Protein AF-A0A4R6GPU8-F1 (afdb_monomer_lite)

Secondary structure (DSSP, 8-state):
-----HHHHHHHHHHHHHHHH---GGGSGGGGTPPPGGGPPP---SS--THHHHHHHHTTT--

Structure (mmCIF, N/CA/C/O backbone):
data_AF-A0A4R6GPU8-F1
#
_entry.id   AF-A0A4R6GPU8-F1
#
loop_
_atom_site.group_PDB
_atom_site.id
_atom_site.type_symbol
_atom_site.label_atom_id
_atom_site.label_alt_id
_atom_site.label_comp_id
_atom_site.label_asym_id
_atom_site.label_entity_id
_atom_site.label_seq_id
_atom_site.pdbx_PDB_ins_code
_atom_site.Cartn_x
_atom_site.Cartn_y
_atom_site.Cartn_z
_atom_site.occupancy
_atom_site.B_iso_or_equiv
_atom_site.auth_seq_id
_atom_site.auth_comp_id
_atom_site.auth_asym_id
_atom_site.auth_atom_id
_atom_site.pdbx_PDB_model_num
ATOM 1 N N . MET A 1 1 ? -40.481 -3.783 31.296 1.00 50.56 1 MET A N 1
ATOM 2 C CA . MET A 1 1 ? -39.281 -3.028 30.862 1.00 50.56 1 MET A CA 1
ATOM 3 C C . MET A 1 1 ? -38.071 -3.949 30.936 1.00 50.56 1 MET A C 1
ATOM 5 O O . MET A 1 1 ? -37.900 -4.626 31.941 1.00 50.56 1 MET A O 1
ATOM 9 N N . LYS A 1 2 ? -37.286 -4.074 29.860 1.00 58.69 2 LYS A N 1
ATOM 10 C CA . LYS A 1 2 ? -36.143 -5.002 29.804 1.00 58.69 2 LYS A CA 1
ATOM 11 C C . LYS A 1 2 ? -34.989 -4.384 30.608 1.00 58.69 2 LYS A C 1
ATOM 13 O O . LYS A 1 2 ? -34.431 -3.380 30.184 1.00 58.69 2 LYS A O 1
ATOM 18 N N . ASN A 1 3 ? -34.664 -4.946 31.772 1.00 69.62 3 ASN A N 1
ATOM 19 C CA . ASN A 1 3 ? -33.568 -4.456 32.614 1.00 69.62 3 ASN A CA 1
ATOM 20 C C . ASN A 1 3 ? -32.223 -4.629 31.889 1.00 69.62 3 ASN A C 1
ATOM 22 O O . ASN A 1 3 ? -31.721 -5.745 31.735 1.00 69.62 3 ASN A O 1
ATOM 26 N N . ILE A 1 4 ? -31.635 -3.524 31.426 1.00 75.75 4 ILE A N 1
ATOM 27 C CA . ILE A 1 4 ? -30.291 -3.526 30.845 1.00 75.75 4 ILE A CA 1
ATOM 28 C C . ILE A 1 4 ? -29.285 -3.536 31.998 1.00 75.75 4 ILE A C 1
ATOM 30 O O . ILE A 1 4 ? -29.059 -2.535 32.670 1.00 75.75 4 ILE A O 1
ATOM 34 N N . SER A 1 5 ? -28.670 -4.694 32.238 1.00 85.69 5 SER A N 1
ATOM 35 C CA . SER A 1 5 ? -27.567 -4.816 33.194 1.00 85.69 5 SER A CA 1
ATOM 36 C C . SER A 1 5 ? -26.338 -4.051 32.689 1.00 85.69 5 SER A C 1
ATOM 38 O O . SER A 1 5 ? -25.927 -4.239 31.541 1.00 8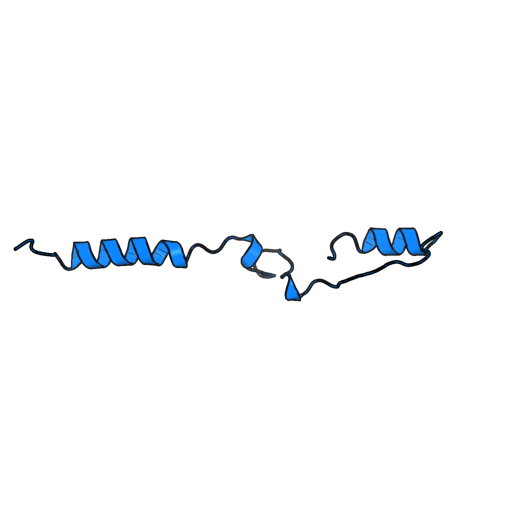5.69 5 SER A O 1
ATOM 40 N N . ARG A 1 6 ? -25.698 -3.254 33.560 1.00 85.50 6 ARG A N 1
ATOM 41 C CA . ARG A 1 6 ? -24.449 -2.513 33.267 1.00 85.50 6 ARG A CA 1
ATOM 42 C C . ARG A 1 6 ? -23.375 -3.418 32.657 1.00 85.50 6 ARG A C 1
ATOM 44 O O . ARG A 1 6 ? -22.702 -3.027 31.714 1.00 85.50 6 ARG A O 1
ATOM 51 N N . ARG A 1 7 ? -23.277 -4.667 33.128 1.00 83.69 7 ARG A N 1
ATOM 52 C CA . ARG A 1 7 ? -22.349 -5.674 32.588 1.00 83.69 7 ARG A CA 1
ATOM 53 C C . ARG A 1 7 ? -22.657 -6.010 31.130 1.00 83.69 7 ARG A C 1
ATOM 55 O O . ARG A 1 7 ? -21.737 -6.167 30.339 1.00 83.69 7 ARG A O 1
ATOM 62 N N . LYS A 1 8 ? -23.937 -6.116 30.766 1.00 82.75 8 LYS A N 1
ATOM 63 C CA . LYS A 1 8 ? -24.367 -6.406 29.392 1.00 82.75 8 LYS A CA 1
ATOM 64 C C . LYS A 1 8 ? -24.121 -5.212 28.469 1.00 82.75 8 LYS A C 1
ATOM 66 O O . LYS A 1 8 ? -23.694 -5.424 27.342 1.00 82.75 8 LYS A O 1
ATOM 71 N N . PHE A 1 9 ? -24.316 -3.992 28.971 1.00 85.06 9 PHE A N 1
ATOM 72 C CA . PHE A 1 9 ? -23.983 -2.762 28.251 1.00 85.06 9 PHE A CA 1
ATOM 73 C C . PHE A 1 9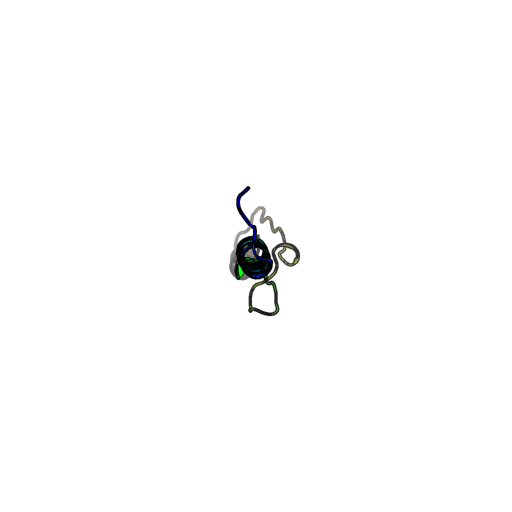 ? -22.478 -2.654 27.983 1.00 85.06 9 PHE A C 1
ATOM 75 O O . PHE A 1 9 ? -22.091 -2.565 26.827 1.00 85.06 9 PHE A O 1
ATOM 82 N N . VAL A 1 10 ? -21.638 -2.782 29.017 1.00 86.50 10 VAL A N 1
ATOM 83 C CA . VAL A 1 10 ? -20.170 -2.739 28.881 1.00 86.50 10 VAL A CA 1
ATOM 84 C C . VAL A 1 10 ? -19.657 -3.849 27.963 1.00 86.50 10 VAL A C 1
ATOM 86 O O . VAL A 1 10 ? -18.778 -3.616 27.146 1.00 86.50 10 VAL A O 1
ATOM 89 N N . LYS A 1 11 ? -20.219 -5.061 28.050 1.00 83.06 11 LYS A N 1
ATOM 90 C CA . LYS A 1 11 ? -19.820 -6.171 27.174 1.00 83.06 11 LYS A CA 1
ATOM 91 C C . LYS A 1 11 ? -20.199 -5.908 25.713 1.00 83.06 11 LYS A C 1
ATOM 93 O O . LYS A 1 11 ? -19.421 -6.229 24.824 1.00 83.06 11 LYS A O 1
ATOM 98 N N . ALA A 1 12 ? -21.367 -5.313 25.471 1.00 82.62 12 ALA A N 1
ATOM 99 C CA . ALA A 1 12 ? -21.812 -4.943 24.131 1.00 82.62 12 ALA A CA 1
ATOM 100 C C . ALA A 1 12 ? -20.980 -3.791 23.546 1.00 82.62 12 ALA A C 1
ATOM 102 O O . ALA A 1 12 ? -20.566 -3.876 22.393 1.00 82.62 12 ALA A O 1
ATOM 103 N N . THR A 1 13 ? -20.680 -2.754 24.333 1.00 80.69 13 THR A N 1
ATOM 104 C CA . THR A 1 13 ? -19.841 -1.634 23.885 1.00 80.69 13 THR A CA 1
ATOM 105 C C . THR A 1 13 ? -18.378 -2.029 23.720 1.00 80.69 13 THR A C 1
ATOM 107 O O . THR A 1 13 ? -17.747 -1.563 22.780 1.00 80.69 13 THR A O 1
ATOM 110 N N . ALA A 1 14 ? -17.842 -2.928 24.548 1.00 78.44 14 ALA A N 1
ATOM 111 C CA . ALA A 1 14 ? -16.491 -3.463 24.376 1.00 78.44 14 ALA A CA 1
ATOM 112 C C . ALA A 1 14 ? -16.358 -4.291 23.087 1.00 78.44 14 ALA A C 1
ATOM 114 O O . ALA A 1 14 ? -15.393 -4.120 22.350 1.00 78.44 14 ALA A O 1
ATOM 115 N N . LEU A 1 15 ? -17.342 -5.143 22.778 1.00 76.06 15 LEU A N 1
ATOM 116 C CA . LEU A 1 15 ? -17.381 -5.895 21.517 1.00 76.06 15 LEU A CA 1
ATOM 117 C C . LEU A 1 15 ? -17.516 -4.976 20.298 1.00 76.06 15 LEU A C 1
ATOM 119 O O . LEU A 1 15 ? -16.813 -5.167 19.310 1.00 76.06 15 LEU A O 1
ATOM 123 N N . ALA A 1 16 ? -18.382 -3.963 20.374 1.00 74.31 16 ALA A N 1
ATOM 124 C CA . ALA A 1 16 ? -18.534 -2.982 19.303 1.00 74.31 16 ALA A CA 1
ATOM 125 C C . ALA A 1 16 ? -17.273 -2.111 19.129 1.00 74.31 16 ALA A C 1
ATOM 127 O O . ALA A 1 16 ? -16.874 -1.827 18.006 1.00 74.31 16 ALA A O 1
ATOM 128 N N . GLY A 1 17 ? -16.618 -1.724 20.227 1.00 72.94 17 GLY A N 1
ATOM 129 C CA . GLY A 1 17 ? -15.383 -0.938 20.223 1.00 72.94 17 GLY A CA 1
ATOM 130 C C . GLY A 1 17 ? -14.175 -1.715 19.702 1.00 72.94 17 GLY A C 1
ATOM 131 O O . GLY A 1 17 ? -13.348 -1.151 18.989 1.00 72.94 17 GLY A O 1
ATOM 132 N N . ALA A 1 18 ? -14.107 -3.020 19.983 1.00 66.56 18 ALA A N 1
ATOM 133 C CA . ALA A 1 18 ? -13.037 -3.879 19.489 1.00 66.56 18 ALA A CA 1
ATOM 134 C C . ALA A 1 18 ? -12.963 -3.865 17.954 1.00 66.56 18 ALA A C 1
ATOM 136 O O . ALA A 1 18 ? -11.867 -3.786 17.407 1.00 66.56 18 ALA A O 1
ATOM 137 N N . ALA A 1 19 ? -14.103 -3.829 17.258 1.00 64.44 19 ALA A N 1
ATOM 138 C CA . ALA A 1 19 ? -14.141 -3.748 15.797 1.00 64.44 19 ALA A CA 1
ATOM 139 C C . ALA A 1 19 ? -13.450 -2.489 15.237 1.00 64.44 19 ALA A C 1
ATOM 141 O O . ALA A 1 19 ? -12.806 -2.566 14.197 1.00 64.44 19 ALA A O 1
ATOM 142 N N . PHE A 1 20 ? -13.513 -1.355 15.942 1.00 65.50 20 PHE A N 1
ATOM 143 C CA . PHE A 1 20 ? -12.813 -0.126 15.543 1.00 65.50 20 PHE A CA 1
ATOM 144 C C . PHE A 1 20 ? -11.317 -0.145 15.883 1.00 65.50 20 PHE A C 1
ATOM 146 O O . PHE A 1 20 ? -10.552 0.627 15.315 1.00 65.50 20 PHE A O 1
ATOM 153 N N . SER A 1 21 ? -10.894 -1.022 16.798 1.00 66.88 21 SER A N 1
ATOM 154 C CA . SER A 1 21 ? -9.481 -1.199 17.155 1.00 66.88 21 SER A CA 1
ATOM 155 C C . SER A 1 21 ? -8.744 -2.222 16.286 1.00 66.88 21 SER A C 1
ATOM 157 O O . SER A 1 21 ? -7.515 -2.238 16.289 1.00 66.88 21 SER A O 1
ATOM 159 N N . VAL A 1 22 ? -9.459 -3.066 15.529 1.00 71.31 22 VAL A N 1
ATOM 160 C CA . VAL A 1 22 ? -8.829 -4.005 14.589 1.00 71.31 22 VAL A CA 1
ATOM 161 C C . VAL A 1 22 ? -8.534 -3.278 13.281 1.00 71.31 22 VAL A C 1
ATOM 163 O O . VAL A 1 22 ? -9.315 -3.306 12.333 1.00 71.31 22 VAL A O 1
ATOM 166 N N . VAL A 1 23 ? -7.383 -2.613 13.235 1.00 66.81 23 VAL A N 1
ATOM 167 C CA . VAL A 1 23 ? -6.809 -2.087 11.992 1.00 66.81 23 VAL A CA 1
ATOM 168 C C . VAL A 1 23 ? -5.971 -3.176 11.307 1.00 66.81 23 VAL A C 1
ATOM 170 O O . VAL A 1 23 ? -5.204 -3.862 11.987 1.00 66.81 23 VAL A O 1
ATOM 173 N N . PRO A 1 24 ? -6.087 -3.364 9.977 1.00 69.31 24 PRO A N 1
ATOM 174 C CA . PRO A 1 24 ? -5.254 -4.312 9.238 1.00 69.31 24 PRO A CA 1
ATOM 175 C C . PRO A 1 24 ? -3.758 -4.041 9.447 1.00 69.31 24 PRO A C 1
ATOM 177 O O . PRO A 1 24 ? -3.332 -2.885 9.455 1.00 69.31 24 PRO A O 1
ATOM 180 N N . SER A 1 25 ? -2.940 -5.094 9.554 1.00 65.69 25 SER A N 1
ATOM 181 C CA . SER A 1 25 ? -1.486 -4.980 9.775 1.00 65.69 25 SER A CA 1
ATOM 182 C C . SER A 1 25 ? -0.774 -4.154 8.700 1.00 65.69 25 SER A C 1
ATOM 184 O O . SER A 1 25 ? 0.177 -3.442 9.010 1.00 65.69 25 SER A O 1
ATOM 186 N N . THR A 1 26 ? -1.284 -4.161 7.465 1.00 64.69 26 THR A N 1
ATOM 187 C CA . THR A 1 26 ? -0.801 -3.328 6.351 1.00 64.69 26 THR A CA 1
ATOM 188 C C . THR A 1 26 ? -0.849 -1.826 6.659 1.00 64.69 26 THR A C 1
ATOM 190 O O . THR A 1 26 ? -0.055 -1.067 6.111 1.00 64.69 26 THR A O 1
ATOM 193 N N . VAL A 1 27 ? -1.749 -1.384 7.545 1.00 65.31 27 VAL A N 1
ATOM 194 C CA . VAL A 1 27 ? -1.904 0.029 7.939 1.00 65.31 27 VAL A CA 1
ATOM 195 C C . VAL A 1 27 ? -0.967 0.405 9.094 1.00 65.31 27 VAL A C 1
ATOM 197 O O . VAL A 1 27 ? -0.691 1.584 9.297 1.00 65.31 27 VAL A O 1
ATOM 200 N N . MET A 1 28 ? -0.414 -0.565 9.833 1.00 67.75 28 MET A N 1
ATOM 201 C CA . MET A 1 28 ? 0.375 -0.299 11.047 1.00 67.75 28 MET A CA 1
ATOM 202 C C . MET A 1 28 ? 1.817 0.201 10.799 1.00 67.75 28 MET A C 1
ATOM 204 O O . MET A 1 28 ? 2.605 0.327 11.736 1.00 67.75 28 MET A O 1
ATOM 208 N N . GLY A 1 29 ? 2.157 0.571 9.562 1.00 65.69 29 GLY A N 1
ATOM 209 C CA . GLY A 1 29 ? 3.377 1.311 9.225 1.00 65.69 29 GLY A CA 1
ATOM 210 C C . GLY A 1 29 ? 4.695 0.616 9.602 1.00 65.69 29 GLY A C 1
ATOM 211 O O . GLY A 1 29 ? 4.768 -0.599 9.810 1.00 65.69 29 GLY A O 1
ATOM 212 N N . LYS A 1 30 ? 5.767 1.419 9.687 1.00 61.41 30 LYS A N 1
ATOM 213 C CA . LYS A 1 30 ? 7.166 0.960 9.812 1.00 61.41 30 LYS A CA 1
ATOM 214 C C . LYS A 1 30 ? 7.428 0.057 11.021 1.00 61.41 30 LYS A C 1
ATOM 216 O O . LYS A 1 30 ? 8.286 -0.816 10.941 1.00 61.41 30 LYS A O 1
ATOM 221 N N . SER A 1 31 ? 6.675 0.219 12.114 1.00 66.69 31 SER A N 1
ATOM 222 C CA . SER A 1 31 ? 6.863 -0.566 13.344 1.00 66.69 31 SER A CA 1
ATOM 223 C C . SER A 1 31 ? 6.549 -2.061 13.181 1.00 66.69 31 SER A C 1
ATOM 225 O O . SER A 1 31 ? 6.961 -2.855 14.022 1.00 66.69 31 SER A O 1
ATOM 227 N N . PHE A 1 32 ? 5.849 -2.446 12.107 1.00 70.56 32 PHE A N 1
ATOM 228 C CA . PHE A 1 32 ? 5.518 -3.835 11.766 1.00 70.56 32 PHE A CA 1
ATOM 229 C C . PHE A 1 32 ? 6.189 -4.297 10.460 1.00 70.56 32 PHE A C 1
ATOM 231 O O . PHE A 1 32 ? 5.765 -5.277 9.856 1.00 70.56 32 PHE A O 1
ATOM 238 N N . GLY A 1 33 ? 7.238 -3.595 10.009 1.00 70.69 33 GLY A N 1
ATOM 239 C CA . GLY A 1 33 ? 8.002 -3.961 8.811 1.00 70.69 33 GLY A CA 1
ATOM 240 C C . GLY A 1 33 ? 7.338 -3.584 7.483 1.00 70.69 33 GLY A C 1
ATOM 241 O O . GLY A 1 33 ? 7.796 -4.016 6.428 1.00 70.69 33 GLY A O 1
ATOM 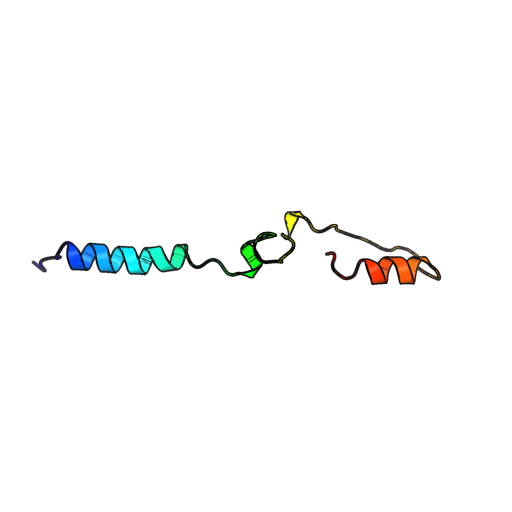242 N N . HIS A 1 34 ? 6.279 -2.769 7.512 1.00 77.62 34 HIS A N 1
ATOM 243 C CA . HIS A 1 34 ? 5.613 -2.264 6.314 1.00 77.62 34 HIS A CA 1
ATOM 244 C C . HIS A 1 34 ? 5.987 -0.802 6.057 1.00 77.62 34 HIS A C 1
ATOM 246 O O . HIS A 1 34 ? 5.897 0.044 6.946 1.00 77.62 34 HIS A O 1
ATOM 252 N N . THR A 1 35 ? 6.377 -0.472 4.826 1.00 78.50 35 THR A N 1
ATOM 253 C CA . THR A 1 35 ? 6.521 0.929 4.414 1.00 78.50 35 THR A CA 1
ATOM 254 C C . THR A 1 35 ? 5.134 1.552 4.336 1.00 78.50 35 THR A C 1
ATOM 256 O O . THR A 1 35 ? 4.266 1.046 3.622 1.00 78.50 35 THR A O 1
ATOM 259 N N . ALA A 1 36 ? 4.913 2.631 5.091 1.00 78.50 36 ALA A N 1
ATOM 260 C CA . ALA A 1 36 ? 3.660 3.367 5.025 1.00 78.50 36 ALA A CA 1
ATOM 261 C C . ALA A 1 36 ? 3.442 3.884 3.590 1.00 78.50 36 ALA A C 1
ATOM 263 O O . ALA A 1 36 ? 4.411 4.293 2.952 1.00 78.50 36 ALA A O 1
ATOM 264 N N . PRO A 1 37 ? 2.198 3.920 3.079 1.00 78.00 37 PRO A N 1
ATOM 265 C CA . PRO A 1 37 ? 1.927 4.456 1.744 1.00 78.00 37 PRO A CA 1
ATOM 266 C C . PRO A 1 37 ? 2.432 5.893 1.539 1.00 78.00 37 PRO A C 1
ATOM 268 O O . PRO A 1 37 ? 2.826 6.243 0.435 1.00 78.00 37 PRO A O 1
ATOM 271 N N . SER A 1 38 ? 2.473 6.706 2.603 1.00 80.56 38 SER A N 1
ATOM 272 C CA . SER A 1 38 ? 3.029 8.070 2.590 1.00 80.56 38 SER A CA 1
ATOM 273 C C . SER A 1 38 ? 4.534 8.131 2.342 1.00 80.56 38 SER A C 1
ATOM 275 O O . SER A 1 38 ? 5.041 9.166 1.925 1.00 80.56 38 SER A O 1
ATOM 277 N N . ASP A 1 39 ? 5.242 7.043 2.633 1.00 84.56 39 ASP A N 1
ATOM 278 C CA . ASP A 1 39 ? 6.699 6.973 2.569 1.00 84.56 39 ASP A CA 1
ATOM 279 C C . ASP A 1 39 ? 7.178 6.347 1.251 1.00 84.56 39 ASP A C 1
ATOM 281 O O . ASP A 1 39 ? 8.380 6.151 1.079 1.00 84.56 39 ASP A O 1
ATOM 285 N N . LYS A 1 40 ? 6.249 6.023 0.337 1.00 88.44 40 LYS A N 1
ATOM 286 C CA . LYS A 1 40 ? 6.554 5.562 -1.018 1.00 88.44 40 LYS A CA 1
ATOM 287 C C . LYS A 1 40 ? 6.685 6.729 -1.993 1.00 88.44 40 LYS A C 1
ATOM 289 O O . LYS A 1 40 ? 5.988 7.737 -1.880 1.00 88.44 40 LYS A O 1
ATOM 294 N N . LEU A 1 41 ? 7.550 6.567 -2.986 1.00 89.38 41 LEU A N 1
ATOM 295 C CA . LEU A 1 41 ? 7.775 7.533 -4.058 1.00 89.38 41 LEU A CA 1
ATOM 296 C C . LEU A 1 41 ? 6.986 7.146 -5.314 1.00 89.38 41 LEU A C 1
ATOM 298 O O . LEU A 1 41 ? 6.927 5.979 -5.681 1.00 89.38 41 LEU A O 1
ATOM 302 N N . ASN A 1 42 ? 6.420 8.136 -6.010 1.00 90.56 42 ASN A N 1
ATOM 303 C CA . ASN A 1 42 ? 5.829 7.938 -7.336 1.00 90.56 42 ASN A CA 1
ATOM 304 C C . ASN A 1 42 ? 6.914 8.134 -8.396 1.00 90.56 42 ASN A C 1
ATOM 306 O O . ASN A 1 42 ? 7.477 9.228 -8.503 1.00 90.56 42 ASN A O 1
ATOM 310 N N . ILE A 1 43 ? 7.212 7.099 -9.179 1.00 91.19 43 ILE A N 1
ATOM 311 C CA . ILE A 1 43 ? 8.331 7.121 -10.128 1.00 91.19 43 ILE A CA 1
ATOM 312 C C . ILE A 1 43 ? 7.823 6.831 -11.537 1.00 91.19 43 ILE A C 1
ATOM 314 O O . ILE A 1 43 ? 7.194 5.810 -11.792 1.00 91.19 43 ILE A O 1
ATOM 318 N N . ALA A 1 44 ? 8.153 7.711 -12.482 1.00 90.12 44 ALA A N 1
ATOM 319 C CA . ALA A 1 44 ? 7.859 7.519 -13.897 1.00 90.12 44 ALA A CA 1
ATOM 320 C C . ALA A 1 44 ? 9.156 7.413 -14.707 1.00 90.12 44 ALA A C 1
ATOM 322 O O . ALA A 1 44 ? 10.046 8.256 -14.599 1.00 90.12 44 ALA A O 1
ATOM 323 N N . GLY A 1 45 ? 9.253 6.379 -15.543 1.00 90.75 45 GLY A N 1
ATOM 324 C CA . GLY A 1 45 ? 10.350 6.199 -16.489 1.00 90.75 45 GLY A CA 1
ATOM 325 C C . GLY A 1 45 ? 9.937 6.573 -17.907 1.00 90.7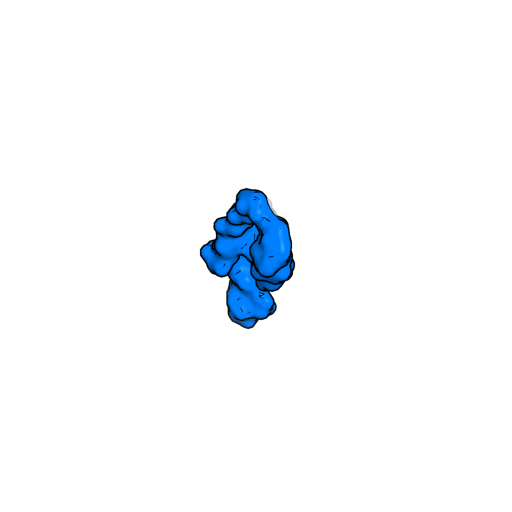5 45 GLY A C 1
ATOM 326 O O . GLY A 1 45 ? 9.046 5.939 -18.465 1.00 90.75 45 GLY A O 1
ATOM 327 N N . VAL A 1 46 ? 10.616 7.541 -18.523 1.00 90.81 46 VAL A N 1
ATOM 328 C CA . VAL A 1 46 ? 10.432 7.890 -19.942 1.00 90.81 46 VAL A CA 1
ATOM 329 C C . VAL A 1 46 ? 11.707 7.532 -20.701 1.00 90.81 46 VAL A C 1
ATOM 331 O O . VAL A 1 46 ? 12.785 7.989 -20.339 1.00 90.81 46 VAL A O 1
ATOM 334 N N . GLY A 1 47 ? 11.606 6.698 -21.741 1.00 85.69 47 GLY A N 1
ATOM 335 C CA . GLY A 1 47 ? 12.762 6.349 -22.583 1.00 85.69 47 GLY A CA 1
ATOM 336 C C . GLY A 1 47 ? 13.868 5.560 -21.860 1.00 85.69 47 GLY A C 1
ATOM 337 O O . GLY A 1 47 ? 15.051 5.835 -22.026 1.00 85.69 47 GLY A O 1
ATOM 338 N N . VAL A 1 48 ? 13.500 4.572 -21.045 1.00 84.44 48 VAL A N 1
ATOM 339 C CA . VAL A 1 48 ? 14.413 3.834 -20.151 1.00 84.44 48 VAL A CA 1
ATOM 340 C C . VAL A 1 48 ? 14.985 2.557 -20.783 1.00 84.44 48 VAL A C 1
ATOM 342 O O . VAL A 1 48 ? 14.548 1.437 -20.512 1.00 84.44 48 VAL A O 1
ATOM 345 N N . GLY A 1 49 ? 16.003 2.738 -21.630 1.00 86.06 49 GLY A N 1
ATOM 346 C CA . GLY A 1 49 ? 16.899 1.681 -22.121 1.00 86.06 49 GLY A CA 1
ATOM 347 C C . GLY A 1 49 ? 18.213 1.594 -21.327 1.00 86.06 49 GLY A C 1
ATOM 348 O O . GLY A 1 49 ? 18.553 2.495 -20.560 1.00 86.06 49 GLY A O 1
ATOM 349 N N . GLY A 1 50 ? 18.972 0.505 -21.491 1.00 90.12 50 GLY A N 1
ATOM 350 C CA . GLY A 1 50 ? 20.294 0.344 -20.864 1.00 90.12 50 GLY A CA 1
ATOM 351 C C . GLY A 1 50 ? 20.258 0.396 -19.329 1.00 90.12 50 GLY A C 1
ATOM 352 O O . GLY A 1 50 ? 19.476 -0.314 -18.697 1.00 90.12 50 GLY A O 1
ATOM 353 N N . MET A 1 51 ? 21.092 1.247 -18.722 1.00 88.50 51 MET A N 1
ATOM 354 C CA . MET A 1 51 ? 21.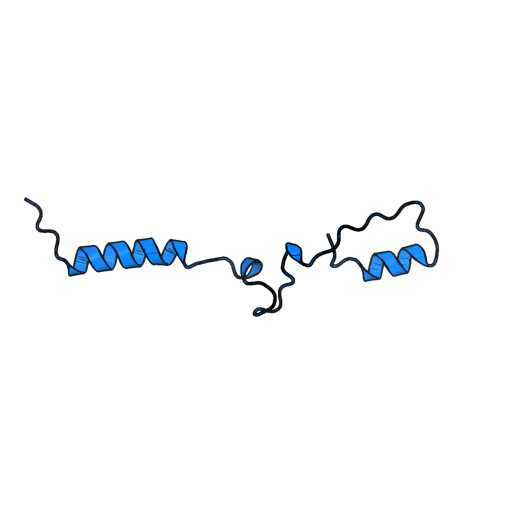205 1.381 -17.258 1.00 88.50 51 MET A CA 1
ATOM 355 C C . MET A 1 51 ? 19.903 1.838 -16.583 1.00 88.50 51 MET A C 1
ATOM 357 O O . MET A 1 51 ? 19.596 1.386 -15.480 1.00 88.50 51 MET A O 1
ATOM 361 N N . GLY A 1 52 ? 19.090 2.660 -17.260 1.00 88.56 52 GLY A N 1
ATOM 362 C CA . GLY A 1 52 ? 17.810 3.134 -16.720 1.00 88.56 52 GLY A CA 1
ATOM 363 C C . GLY A 1 52 ? 16.838 1.992 -16.405 1.00 88.56 52 GLY A C 1
ATOM 364 O O . GLY A 1 52 ? 16.099 2.056 -15.426 1.00 88.56 52 GLY A O 1
ATOM 365 N N . ARG A 1 53 ? 16.904 0.893 -17.168 1.00 91.94 53 ARG A N 1
ATOM 366 C CA . ARG A 1 53 ? 16.084 -0.303 -16.935 1.00 91.94 53 ARG A CA 1
ATOM 367 C C . ARG A 1 53 ? 16.451 -1.017 -15.634 1.00 91.94 53 ARG A C 1
ATOM 369 O O . ARG A 1 53 ? 15.555 -1.464 -14.924 1.00 91.94 53 ARG A O 1
ATOM 376 N N . ASN A 1 54 ? 17.740 -1.131 -15.317 1.00 92.81 54 ASN A N 1
ATOM 377 C CA . ASN A 1 54 ? 18.177 -1.747 -14.062 1.00 92.81 54 ASN A CA 1
ATOM 378 C C . ASN A 1 54 ? 17.869 -0.848 -12.862 1.00 92.81 54 ASN A C 1
ATOM 380 O O . ASN A 1 54 ? 17.426 -1.349 -11.833 1.00 92.81 54 ASN A O 1
ATOM 384 N N . ASN A 1 55 ? 18.012 0.469 -13.019 1.00 91.38 55 ASN A N 1
ATOM 385 C CA . ASN A 1 55 ? 17.662 1.421 -11.967 1.00 91.38 55 ASN A CA 1
ATOM 386 C C . ASN A 1 55 ? 16.171 1.347 -11.621 1.00 91.38 55 ASN A C 1
ATOM 388 O O . ASN A 1 55 ? 15.833 1.202 -10.452 1.00 91.38 55 ASN A O 1
ATOM 392 N N . LEU A 1 56 ? 15.284 1.327 -12.620 1.00 92.12 56 LEU A N 1
ATOM 393 C CA . LEU A 1 56 ? 13.849 1.171 -12.366 1.00 92.12 56 LEU A CA 1
ATOM 394 C C . LEU A 1 56 ? 13.484 -0.188 -11.764 1.00 92.12 56 LEU A C 1
ATOM 396 O O . LEU A 1 56 ? 12.592 -0.262 -10.926 1.00 92.12 56 LEU A O 1
ATOM 400 N N . ARG A 1 57 ? 14.184 -1.268 -12.133 1.00 92.75 57 ARG A N 1
ATOM 401 C CA . ARG A 1 57 ? 13.984 -2.581 -11.493 1.00 92.75 57 ARG A CA 1
ATOM 402 C C . ARG A 1 57 ? 14.285 -2.542 -9.997 1.00 92.75 57 ARG A C 1
ATOM 404 O O . ARG A 1 57 ? 13.539 -3.133 -9.216 1.00 92.75 57 ARG A O 1
ATOM 411 N N . ASN A 1 58 ? 15.322 -1.810 -9.601 1.00 93.25 58 ASN A N 1
ATOM 412 C CA . ASN A 1 58 ? 15.681 -1.624 -8.195 1.00 93.25 58 ASN A CA 1
ATOM 413 C C . ASN A 1 58 ? 14.679 -0.745 -7.427 1.00 93.25 58 ASN A C 1
ATOM 415 O O . ASN A 1 58 ? 14.690 -0.752 -6.202 1.00 93.25 58 ASN A O 1
ATOM 419 N N . MET A 1 59 ? 13.796 -0.026 -8.126 1.00 90.56 59 MET A N 1
ATOM 420 C CA . MET A 1 59 ? 12.741 0.808 -7.539 1.00 90.56 59 MET A CA 1
ATOM 421 C C . MET A 1 59 ? 11.356 0.138 -7.587 1.00 90.56 59 MET A C 1
ATOM 423 O O . MET A 1 59 ? 10.353 0.774 -7.303 1.00 90.56 59 MET A O 1
ATOM 427 N N . SER A 1 60 ? 11.275 -1.155 -7.918 1.00 86.81 60 SER A N 1
ATOM 428 C CA . SER A 1 60 ? 10.004 -1.889 -8.077 1.00 86.81 60 SER A CA 1
ATOM 429 C C . SER A 1 60 ? 9.140 -2.005 -6.813 1.00 86.81 60 SER A C 1
ATOM 431 O O . SER A 1 60 ? 7.972 -2.368 -6.910 1.00 86.81 60 SER A O 1
ATOM 433 N N . ALA A 1 61 ? 9.699 -1.721 -5.635 1.00 85.81 61 ALA A N 1
ATOM 434 C CA . ALA A 1 61 ? 8.958 -1.689 -4.376 1.00 85.81 61 ALA A CA 1
ATOM 435 C C . ALA A 1 61 ? 8.190 -0.369 -4.154 1.00 85.81 61 ALA A C 1
ATOM 437 O O . ALA A 1 61 ? 7.373 -0.291 -3.230 1.00 85.81 61 ALA A O 1
ATOM 438 N N . GLU A 1 62 ? 8.450 0.644 -4.978 1.00 86.88 62 GLU A N 1
ATOM 439 C CA . GLU A 1 62 ? 7.781 1.946 -4.965 1.00 86.88 62 GLU A CA 1
ATOM 440 C C . GLU A 1 62 ? 6.448 1.917 -5.737 1.00 86.88 62 GLU A C 1
ATOM 442 O O . GLU A 1 62 ? 6.043 0.859 -6.222 1.00 86.88 62 GLU A O 1
ATOM 447 N N . 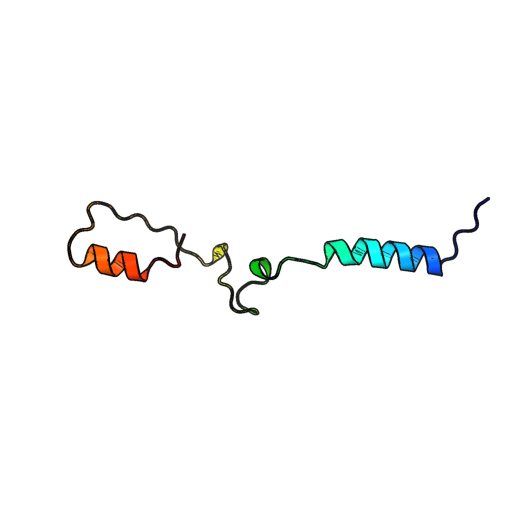ASN A 1 63 ? 5.709 3.033 -5.738 1.00 77.88 63 ASN A N 1
ATOM 448 C CA . ASN A 1 63 ? 4.320 3.104 -6.221 1.00 77.88 63 ASN A CA 1
ATOM 449 C C . ASN A 1 63 ? 4.205 3.285 -7.741 1.00 77.88 63 ASN A C 1
ATOM 451 O O . ASN A 1 63 ? 4.990 4.084 -8.306 1.00 77.88 63 ASN A O 1
#

Radius of gyration: 23.63 Å; chains: 1; bounding box: 60×14×56 Å

Organism: NCBI:txid655355

Foldseek 3Di:
DDDDDPVNVCVVVVVVVVVVVDDDPQCVDPVSPHHHLVNADDDDDDPQDDPSVVVVVVNVVGD

pLDDT: mean 79.3, std 10.41, range [50.56, 93.25]

InterPro domains:
  IPR006311 Twin-arginine translocation pathway, signal sequence [PS51318] (1-38)
  IPR019546 Twin-arginine translocation pathway, signal sequence, bacterial/archaeal [TIGR01409] (4-26)

Sequence (63 aa):
MKNISRRKFVKATALAGAAFSVVPSTVMGKSFGHTAPSDKLNIAGVGVGGMGRNNLRNMSAEN